Protein AF-E9BRZ3-F1 (afdb_monomer)

Secondary structure (DSSP, 8-state):
-----------------PPPS-------STT----SSTT----SHHHHHHHHHHHHHHHHHHHHHHHHHHHHHHHHH-S---SSHHHHHHHHHHHHHHH-HHHHHT-EESSSSTTT-EEHHHHS-THHHHHHHHHHHHHHHTT----HHHHHHHHHHHHHHHHHHHHHHHHHH-

Mean predicted aligned error: 12.88 Å

InterPro domains:
  IPR003674 Oligosaccharyl transferase, STT3 subunit [PTHR13872] (49-173)
  IPR048307 Oligosaccharyl transferase STT3, N-terminal domain [PF02516] (71-167)

pLDDT: mean 81.95, std 20.78, range [29.59, 96.81]

Sequence (174 aa):
MGKKGNLLGDSGSAATASPPANMILLPKTPIDTKDFIGIFSFPFWPVRFVVTVVALFVVGASCFQAFTVRMTSVQIYGYLIHEFDPWFNYRAAEYMSTHGWSAFFSWFDYMSWYPLGRPVGSTTYPGLQLTAVAIHRALAAAGMPMSLNNVCVLMPAWFGAIATATLAFCTYEA

Foldseek 3Di:
DDDDDDDDDDDDDDDDDDDDPDPPDDPPDPPPQDDPPNPDRDGCVVVVVVVVVVLVVVLVVVLVVLLVVLCVCCVVPNLDDDDDPCVVVLVLLVCCLVVHDVCSLQDWACPPDPPPTHRRNVVDDCVLSVVLSVVQVVCVVVVNHDDSSSSSSSVSSVVSSVVSVVVSVVVVVD

Nearest PDB structures (foldseek):
  8b6l-assembly1_I  TM=9.539E-01  e=2.099E-06  Homo sapiens
  6s7t-assembly1_A  TM=9.250E-01  e=1.471E-05  Homo sapiens
  8agc-assembly1_A  TM=8.913E-01  e=1.324E-05  Saccharomyces cerevisiae
  8agb-assembly1_A  TM=8.763E-01  e=1.550E-05  Saccharomyces cerevisiae
  8age-assembly1_A  TM=9.298E-01  e=3.239E-05  Saccharomyces cerevisiae

Radius of gyration: 34.24 Å; Cα contacts (8 Å, |Δi|>4): 111; chains: 1; bounding box: 55×53×110 Å

Solvent-accessible surface area (backbone atoms only — not comparable to full-atom values): 10875 Å² total; per-residue (Å²): 134,85,86,90,80,90,79,86,87,86,89,83,90,83,79,91,79,76,81,78,88,85,74,86,74,76,80,91,58,101,73,80,85,76,65,98,57,92,81,65,96,65,79,60,61,66,58,53,51,52,51,50,54,51,50,51,50,53,52,52,52,49,26,51,47,44,27,51,67,57,40,49,61,42,74,75,74,37,90,61,87,68,74,75,72,54,53,58,53,50,53,52,24,50,50,28,65,74,66,31,68,76,48,38,56,71,30,66,38,70,86,45,60,78,94,78,32,42,60,46,29,83,73,50,83,59,65,66,34,54,51,47,42,51,50,43,53,49,34,41,74,72,73,53,75,66,59,66,66,54,49,62,57,45,45,64,25,56,54,41,21,50,49,50,51,52,50,54,54,53,62,70,76,104

Organism: Leishmania donovani (NCBI:txid5661)

Structure (mmCIF, N/CA/C/O backbone):
data_AF-E9BRZ3-F1
#
_entry.id   AF-E9BRZ3-F1
#
loop_
_atom_site.group_PDB
_atom_site.id
_atom_site.type_symbol
_atom_site.label_atom_id
_atom_site.label_alt_id
_atom_site.label_comp_id
_atom_site.label_asym_id
_atom_site.label_entity_id
_atom_site.label_seq_id
_atom_site.pdbx_PDB_ins_code
_atom_site.Cartn_x
_atom_site.Cartn_y
_atom_site.Cartn_z
_atom_site.occupancy
_atom_site.B_iso_or_equiv
_atom_site.auth_seq_id
_atom_site.auth_comp_id
_atom_site.auth_asym_id
_atom_site.auth_atom_id
_atom_site.pdbx_PDB_model_num
ATOM 1 N N . MET A 1 1 ? 30.207 -40.233 90.280 1.00 41.09 1 MET A N 1
ATOM 2 C CA . MET A 1 1 ? 30.742 -39.020 90.941 1.00 41.09 1 MET A CA 1
ATOM 3 C C . MET A 1 1 ? 29.937 -37.820 90.436 1.00 41.09 1 MET A C 1
ATOM 5 O O . MET A 1 1 ? 29.918 -37.650 89.230 1.00 41.09 1 MET A O 1
ATOM 9 N N . GLY A 1 2 ? 29.236 -37.085 91.324 1.00 40.38 2 GLY A N 1
ATOM 10 C CA . GLY A 1 2 ? 28.449 -35.843 91.068 1.00 40.38 2 GLY A CA 1
ATOM 11 C C . GLY A 1 2 ? 27.157 -36.040 90.251 1.00 40.38 2 GLY A C 1
ATOM 12 O O . GLY A 1 2 ? 27.242 -36.393 89.090 1.00 40.38 2 GLY A O 1
ATOM 13 N N . LYS A 1 3 ? 25.903 -35.972 90.732 1.00 35.94 3 LYS A N 1
ATOM 14 C CA . LYS A 1 3 ? 25.149 -35.066 91.634 1.00 35.94 3 LYS A CA 1
ATOM 15 C C . LYS A 1 3 ? 24.994 -33.605 91.143 1.00 35.94 3 LYS A C 1
ATOM 17 O O . LYS A 1 3 ? 25.859 -32.786 91.398 1.00 35.94 3 LYS A O 1
ATOM 22 N N . LYS A 1 4 ? 23.780 -33.346 90.619 1.00 36.75 4 LYS A N 1
ATOM 23 C CA . LYS A 1 4 ? 22.838 -32.220 90.859 1.00 36.75 4 LYS A CA 1
ATOM 24 C C . LYS A 1 4 ? 23.148 -30.789 90.375 1.00 36.75 4 LYS A C 1
ATOM 26 O O . LYS A 1 4 ? 24.100 -30.168 90.818 1.00 36.75 4 LYS A O 1
ATOM 31 N N . GLY A 1 5 ? 22.138 -30.229 89.694 1.00 37.28 5 GLY A N 1
ATOM 32 C CA . GLY A 1 5 ? 21.687 -28.828 89.779 1.00 37.28 5 GLY A CA 1
ATOM 33 C C . GLY A 1 5 ? 20.656 -28.526 88.672 1.00 37.28 5 GLY A C 1
ATOM 34 O O . GLY A 1 5 ? 21.060 -28.470 87.523 1.00 37.28 5 GLY A O 1
ATOM 35 N N . ASN A 1 6 ? 19.334 -28.649 88.899 1.00 34.66 6 ASN A N 1
ATOM 36 C CA . ASN A 1 6 ? 18.382 -27.605 89.368 1.00 34.66 6 ASN A CA 1
ATOM 37 C C . ASN A 1 6 ? 18.241 -26.418 88.378 1.00 34.66 6 ASN A C 1
ATOM 39 O O . ASN A 1 6 ? 19.267 -25.919 87.951 1.00 34.66 6 ASN A O 1
ATOM 43 N N . LEU A 1 7 ? 17.094 -25.828 87.999 1.00 38.06 7 LEU A N 1
ATOM 44 C CA . LEU A 1 7 ? 15.633 -25.901 88.247 1.00 38.06 7 LEU A CA 1
ATOM 45 C C . LEU A 1 7 ? 14.983 -25.123 87.069 1.00 38.06 7 LEU A C 1
ATOM 47 O O . LEU A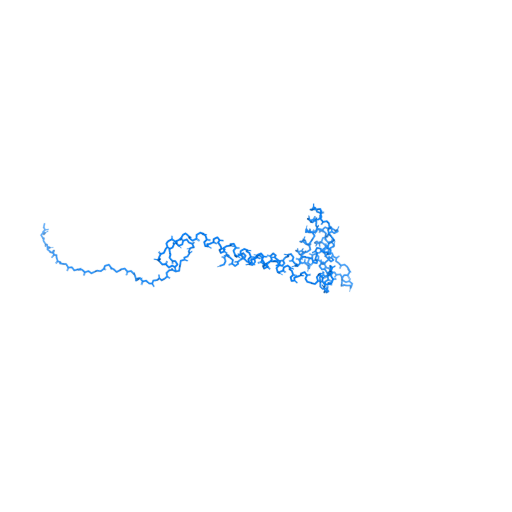 1 7 ? 15.562 -24.147 86.611 1.00 38.06 7 LEU A O 1
ATOM 51 N N . LEU A 1 8 ? 13.940 -25.632 86.408 1.00 37.44 8 LEU A N 1
ATOM 52 C CA . LEU A 1 8 ? 12.532 -25.196 86.522 1.00 37.44 8 LEU A CA 1
ATOM 53 C C . LEU A 1 8 ? 12.254 -23.674 86.522 1.00 37.44 8 LEU A C 1
ATOM 55 O O . LEU A 1 8 ? 12.521 -23.010 87.515 1.00 37.44 8 LEU A O 1
ATOM 59 N N . GLY A 1 9 ? 11.555 -23.234 85.461 1.00 33.12 9 GLY A N 1
ATOM 60 C CA . GLY A 1 9 ? 10.461 -22.245 85.479 1.00 33.12 9 GLY A CA 1
ATOM 61 C C . GLY A 1 9 ? 10.845 -20.762 85.428 1.00 33.12 9 GLY A C 1
ATOM 62 O O . GLY A 1 9 ? 11.462 -20.265 86.355 1.00 33.12 9 GLY A O 1
ATOM 63 N N . ASP A 1 10 ? 10.406 -20.021 84.404 1.00 29.59 10 ASP A N 1
ATOM 64 C CA . ASP A 1 10 ? 9.095 -19.362 84.471 1.00 29.59 10 ASP A CA 1
ATOM 65 C C . ASP A 1 10 ? 8.637 -18.767 83.120 1.00 29.59 10 ASP A C 1
ATOM 67 O O . ASP A 1 10 ? 9.403 -18.566 82.181 1.00 29.59 10 ASP A O 1
ATOM 71 N N . SER A 1 11 ? 7.330 -18.562 83.066 1.00 38.91 11 SER A N 1
ATOM 72 C CA . SER A 1 11 ? 6.443 -18.077 82.012 1.00 38.91 11 SER A CA 1
ATOM 73 C C . SER A 1 11 ? 6.718 -16.656 81.468 1.00 38.91 11 SER A C 1
ATOM 75 O O . SER A 1 11 ? 7.120 -15.755 82.197 1.00 38.91 11 SER A O 1
ATOM 77 N N . GLY A 1 12 ? 6.424 -16.426 80.175 1.00 30.95 12 GLY A N 1
ATOM 78 C CA . GLY A 1 12 ? 6.470 -15.090 79.558 1.00 30.95 12 GLY A CA 1
ATOM 79 C C . GLY A 1 12 ? 6.068 -15.053 78.076 1.00 30.95 12 GLY A C 1
ATOM 80 O O . GLY A 1 12 ? 6.848 -15.393 77.197 1.00 30.95 12 GLY A O 1
ATOM 81 N N . SER A 1 13 ? 4.830 -14.633 77.823 1.00 35.81 13 SER A N 1
ATOM 82 C CA . SER A 1 13 ? 4.212 -14.304 76.529 1.00 35.81 13 SER A CA 1
ATOM 83 C C . SER A 1 13 ? 4.967 -13.220 75.736 1.00 35.81 13 SER A C 1
ATOM 85 O O . SER A 1 13 ? 5.367 -12.236 76.350 1.00 35.81 13 SER A O 1
ATOM 87 N N . ALA A 1 14 ? 5.073 -13.341 74.399 1.00 31.77 14 ALA A N 1
ATOM 88 C CA . ALA A 1 14 ? 4.798 -12.240 73.450 1.00 31.77 14 ALA A CA 1
ATOM 89 C C . ALA A 1 14 ? 5.014 -12.619 71.962 1.00 31.77 14 ALA A C 1
ATOM 91 O O . ALA A 1 14 ? 6.128 -12.861 71.512 1.00 31.77 14 ALA A O 1
ATOM 92 N N . ALA A 1 15 ? 3.915 -12.527 71.208 1.00 38.34 15 ALA A N 1
ATOM 93 C CA . ALA A 1 15 ? 3.812 -12.005 69.841 1.00 38.34 15 ALA A CA 1
ATOM 94 C C . ALA A 1 15 ? 4.489 -12.742 68.662 1.00 38.34 15 ALA A C 1
ATOM 96 O O . ALA A 1 15 ? 5.615 -12.474 68.252 1.00 38.34 15 ALA A O 1
ATOM 97 N N . THR A 1 16 ? 3.657 -13.520 67.968 1.00 46.22 16 THR A N 1
ATOM 98 C CA . THR A 1 16 ? 3.626 -13.595 66.501 1.00 46.22 16 THR A CA 1
ATOM 99 C C . THR A 1 16 ? 3.500 -12.189 65.897 1.00 46.22 16 THR A C 1
ATOM 101 O O . THR A 1 16 ? 2.448 -11.563 66.026 1.00 46.22 16 THR A O 1
ATOM 104 N N . ALA A 1 17 ? 4.538 -11.690 65.224 1.00 38.22 17 ALA A N 1
ATOM 105 C CA . ALA A 1 17 ? 4.452 -10.469 64.424 1.00 38.22 17 ALA A CA 1
ATOM 106 C C . ALA A 1 17 ? 4.273 -10.831 62.942 1.00 38.22 17 ALA A C 1
ATOM 108 O O . ALA A 1 17 ? 5.217 -11.184 62.239 1.00 38.22 17 ALA A O 1
ATOM 109 N N . SER A 1 18 ? 3.024 -10.758 62.486 1.00 44.88 18 SER A N 1
ATOM 110 C CA . SER A 1 18 ? 2.649 -10.660 61.076 1.00 44.88 18 SER A CA 1
ATOM 111 C C . SER A 1 18 ? 3.278 -9.413 60.434 1.00 44.88 18 SER A C 1
ATOM 113 O O . SER A 1 18 ? 3.222 -8.346 61.053 1.00 44.88 18 SER A O 1
ATOM 115 N N . PRO A 1 19 ? 3.807 -9.476 59.199 1.00 54.16 19 PRO A N 1
ATOM 116 C CA . PRO A 1 19 ? 4.142 -8.265 58.459 1.00 54.16 19 PRO A CA 1
ATOM 117 C C . PRO A 1 19 ? 2.860 -7.487 58.082 1.00 54.16 19 PRO A C 1
ATOM 119 O O . PRO A 1 19 ? 1.793 -8.090 57.936 1.00 54.16 19 PRO A O 1
ATOM 122 N N . PRO A 1 20 ? 2.941 -6.149 57.982 1.00 42.47 20 PRO A N 1
ATOM 123 C CA . PRO A 1 20 ? 1.787 -5.252 57.986 1.00 42.47 20 PRO A CA 1
ATOM 124 C C . PRO A 1 20 ? 0.864 -5.432 56.776 1.00 42.47 20 PRO A C 1
ATOM 126 O O . PRO A 1 20 ? 1.304 -5.488 55.627 1.00 42.47 20 PRO A O 1
ATOM 129 N N . ALA A 1 21 ? -0.440 -5.448 57.059 1.00 54.34 21 ALA A N 1
ATOM 130 C CA . ALA A 1 21 ? -1.487 -5.227 56.075 1.00 54.34 21 ALA A CA 1
ATOM 131 C C . ALA A 1 21 ? -1.314 -3.838 55.437 1.00 54.34 21 ALA A C 1
ATOM 133 O O . ALA A 1 21 ? -0.932 -2.890 56.123 1.00 54.34 21 ALA A O 1
ATOM 134 N N . ASN A 1 22 ? -1.648 -3.738 54.147 1.00 55.72 22 ASN A N 1
ATOM 135 C CA . ASN A 1 22 ? -1.637 -2.542 53.285 1.00 55.72 22 ASN A CA 1
ATOM 136 C C . ASN A 1 22 ? -0.435 -2.397 52.336 1.00 55.72 22 ASN A C 1
ATOM 138 O O . ASN A 1 22 ? -0.028 -1.282 52.019 1.00 55.72 22 ASN A O 1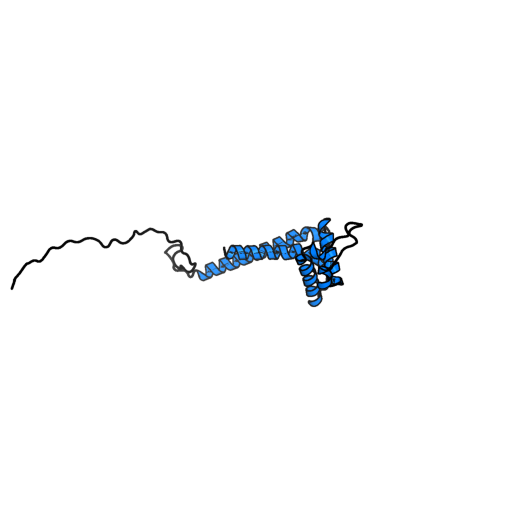
ATOM 142 N N . MET A 1 23 ? 0.075 -3.499 51.780 1.00 40.31 23 MET A N 1
ATOM 143 C CA . MET A 1 23 ? 0.667 -3.428 50.442 1.00 40.31 23 MET A CA 1
ATOM 144 C C . MET A 1 23 ? -0.442 -3.727 49.436 1.00 40.31 23 MET A C 1
ATOM 146 O O . MET A 1 23 ? -0.875 -4.870 49.306 1.00 40.31 23 MET A O 1
ATOM 150 N N . ILE A 1 24 ? -0.941 -2.687 48.763 1.00 58.28 24 ILE A N 1
ATOM 151 C CA . ILE A 1 24 ? -1.807 -2.842 47.592 1.00 58.28 24 ILE A CA 1
ATOM 152 C C . ILE A 1 24 ? -0.957 -3.538 46.528 1.00 58.28 24 ILE A C 1
ATOM 154 O O . ILE A 1 24 ? -0.159 -2.916 45.827 1.00 58.28 24 ILE A O 1
ATOM 158 N N . LEU A 1 25 ? -1.071 -4.861 46.471 1.00 56.66 25 LEU A N 1
ATOM 159 C CA . LEU A 1 25 ? -0.539 -5.659 45.384 1.00 56.66 25 LEU A CA 1
ATOM 160 C C . LEU A 1 25 ? -1.409 -5.360 44.164 1.00 56.66 25 LEU A C 1
ATOM 162 O O . LEU A 1 25 ? -2.574 -5.745 44.120 1.00 56.66 25 LEU A O 1
ATOM 166 N N . LEU A 1 26 ? -0.851 -4.641 43.190 1.00 53.50 26 LEU A N 1
ATOM 167 C CA . LEU A 1 26 ? -1.474 -4.487 41.878 1.00 53.50 26 LEU A CA 1
ATOM 168 C C . LEU A 1 26 ? -1.766 -5.888 41.308 1.00 53.50 26 LEU A C 1
ATOM 170 O O . LEU A 1 26 ? -0.832 -6.694 41.211 1.00 53.50 26 LEU A O 1
ATOM 174 N N . PRO A 1 27 ? -3.023 -6.212 40.947 1.00 52.25 27 PRO A N 1
ATOM 175 C CA . PRO A 1 27 ? -3.350 -7.521 40.403 1.00 52.25 27 PRO A CA 1
ATOM 176 C C . PRO A 1 27 ? -2.624 -7.704 39.068 1.00 52.25 27 PRO A C 1
ATOM 178 O O . PRO A 1 27 ? -2.879 -7.003 38.093 1.00 52.25 27 PRO A O 1
ATOM 181 N N . LYS A 1 28 ? -1.688 -8.656 39.031 1.00 52.34 28 LYS A N 1
ATOM 182 C CA . LYS A 1 28 ? -0.814 -8.927 37.878 1.00 52.34 28 LYS A CA 1
ATOM 183 C C . LYS A 1 28 ? -1.446 -9.873 36.842 1.00 52.34 28 LYS A C 1
ATOM 185 O O . LYS A 1 28 ? -0.756 -10.322 35.933 1.00 52.34 28 LYS A O 1
ATOM 190 N N . THR A 1 29 ? -2.736 -10.203 36.979 1.00 52.28 29 THR A N 1
ATOM 191 C CA . THR A 1 29 ? -3.458 -11.147 36.104 1.00 52.28 29 THR A CA 1
ATOM 192 C C . THR A 1 29 ? -4.963 -10.828 36.014 1.00 52.28 29 THR A C 1
ATOM 194 O O . THR A 1 29 ? -5.608 -10.717 37.058 1.00 52.28 29 THR A O 1
ATOM 197 N N . PRO A 1 30 ? -5.576 -10.773 34.813 1.00 51.53 30 PRO A N 1
ATOM 198 C CA . PRO A 1 30 ? -6.986 -10.409 34.610 1.00 51.53 30 PRO A CA 1
ATOM 199 C C . PRO A 1 30 ? -7.967 -11.587 34.812 1.00 51.53 30 PRO A C 1
ATOM 201 O O . PRO A 1 30 ? -8.868 -11.816 33.998 1.00 51.53 30 PRO A O 1
ATOM 204 N N . ILE A 1 31 ? -7.780 -12.355 35.889 1.00 51.62 31 ILE A N 1
ATOM 205 C CA . ILE A 1 31 ? -8.691 -13.433 36.325 1.00 51.62 31 ILE A CA 1
ATOM 206 C C . ILE A 1 31 ? -9.431 -13.106 37.627 1.00 51.62 31 ILE A C 1
ATOM 208 O O . ILE A 1 31 ? -10.266 -13.903 38.057 1.00 51.62 31 ILE A O 1
ATOM 212 N N . ASP A 1 32 ? -9.152 -11.966 38.263 1.00 50.47 32 ASP A N 1
ATOM 213 C CA . ASP A 1 32 ? -9.739 -11.690 39.570 1.00 50.47 32 ASP A CA 1
ATOM 214 C C . ASP A 1 32 ? -11.233 -11.371 39.442 1.00 50.47 32 ASP A C 1
ATOM 216 O O . ASP A 1 32 ? -11.655 -10.411 38.799 1.00 50.47 32 ASP A O 1
ATOM 220 N N . THR A 1 33 ? -12.040 -12.286 39.967 1.00 59.97 33 THR A N 1
ATOM 221 C CA . THR A 1 33 ? -13.468 -12.427 39.674 1.00 59.97 33 THR A CA 1
ATOM 222 C C . THR A 1 33 ? -14.347 -11.737 40.712 1.00 59.97 33 THR A C 1
ATOM 224 O O . THR A 1 33 ? -15.511 -12.111 40.848 1.00 59.97 33 THR A O 1
ATOM 227 N N . LYS A 1 34 ? -13.830 -10.796 41.509 1.00 51.28 34 LYS A N 1
ATOM 228 C CA . LYS A 1 34 ? -14.574 -10.303 42.674 1.00 51.28 34 LYS A CA 1
ATOM 229 C C . LYS A 1 34 ? -14.547 -8.779 42.785 1.00 51.28 34 LYS A C 1
ATOM 231 O O . LYS A 1 34 ? -13.524 -8.169 43.058 1.00 51.28 34 LYS A O 1
ATOM 236 N N . ASP A 1 35 ? -15.752 -8.239 42.589 1.00 54.31 35 ASP A N 1
ATOM 237 C CA . ASP A 1 35 ? -16.283 -6.994 43.146 1.00 54.31 35 ASP A CA 1
ATOM 238 C C . ASP A 1 35 ? -15.989 -5.688 42.388 1.00 54.31 35 ASP A C 1
ATOM 240 O O . ASP A 1 35 ? -15.071 -4.940 42.702 1.00 54.31 35 ASP A O 1
ATOM 244 N N . PHE A 1 36 ? -16.875 -5.338 41.440 1.00 54.56 36 PHE A N 1
ATOM 245 C CA . PHE A 1 36 ? -16.987 -3.952 40.948 1.00 54.56 36 PHE A CA 1
ATOM 246 C C . PHE A 1 36 ? -17.784 -3.062 41.927 1.00 54.56 36 PHE A C 1
ATOM 248 O O . PHE A 1 36 ? -17.538 -1.868 42.011 1.00 54.56 36 PHE A O 1
ATOM 255 N N . ILE A 1 37 ? -18.697 -3.660 42.702 1.00 53.00 37 ILE A N 1
ATOM 256 C CA . ILE A 1 37 ? -19.390 -3.154 43.901 1.00 53.00 37 ILE A CA 1
ATOM 257 C C . ILE A 1 37 ? -19.863 -4.439 44.598 1.00 53.00 37 ILE A C 1
ATOM 259 O O . ILE A 1 37 ? -20.587 -5.209 43.969 1.00 53.00 37 ILE A O 1
ATOM 263 N N . GLY A 1 38 ? -19.429 -4.721 45.831 1.00 54.53 38 GLY A N 1
ATOM 264 C CA . GLY A 1 38 ? -19.616 -5.998 46.555 1.00 54.53 38 GLY A CA 1
ATOM 265 C C . GLY A 1 38 ? -21.060 -6.377 46.934 1.00 54.53 38 GLY A C 1
ATOM 266 O O . GLY A 1 38 ? -21.316 -6.797 48.056 1.00 54.53 38 GLY A O 1
ATOM 267 N N . ILE A 1 39 ? -22.017 -6.190 46.024 1.00 61.66 39 ILE A N 1
ATOM 268 C CA . ILE A 1 39 ? -23.457 -6.392 46.223 1.00 61.66 39 ILE A CA 1
ATOM 269 C C . ILE A 1 39 ? -24.012 -7.490 45.297 1.00 61.66 39 ILE A C 1
ATOM 271 O O . ILE A 1 39 ? -24.968 -8.158 45.678 1.00 61.66 39 ILE A O 1
ATOM 275 N N . PHE A 1 40 ? -23.406 -7.760 44.133 1.00 55.84 40 PHE A N 1
ATOM 276 C CA . PHE A 1 40 ? -23.845 -8.851 43.251 1.00 55.84 40 PHE A CA 1
ATOM 277 C C . PHE A 1 40 ? -22.670 -9.559 42.565 1.00 55.84 40 PHE A C 1
ATOM 279 O O . PHE A 1 40 ? -21.852 -8.929 41.896 1.00 55.84 40 PHE A O 1
ATOM 286 N N . SER A 1 41 ? -22.622 -10.891 42.674 1.00 57.78 41 SER A N 1
ATOM 287 C CA . SER A 1 41 ? -21.680 -11.737 41.933 1.00 57.78 41 SER A CA 1
ATOM 288 C C . SER A 1 41 ? -22.203 -11.950 40.508 1.00 57.78 41 SER A C 1
ATOM 290 O O . SER A 1 41 ? -22.894 -12.926 40.220 1.00 57.78 41 SER A O 1
ATOM 292 N N . PHE A 1 42 ? -21.942 -10.990 39.620 1.00 61.09 42 PHE A N 1
ATOM 293 C CA . PHE A 1 42 ? -22.255 -11.134 38.197 1.00 61.09 42 PHE A CA 1
ATOM 294 C C . PHE A 1 42 ? -21.095 -11.813 37.454 1.00 61.09 42 PHE A C 1
ATOM 296 O O . PHE A 1 42 ? -19.935 -11.463 37.686 1.00 61.09 42 PHE A O 1
ATOM 303 N N . PRO A 1 43 ? -21.365 -12.746 36.518 1.00 72.31 43 PRO A N 1
ATOM 304 C CA . PRO A 1 43 ? -20.325 -13.225 35.621 1.00 72.31 43 PRO A CA 1
ATOM 305 C C . PRO A 1 43 ? -19.839 -12.046 34.766 1.00 72.31 43 PRO A C 1
ATOM 307 O O . PRO A 1 43 ? -20.624 -11.408 34.072 1.00 72.31 43 PRO A O 1
ATOM 310 N N . PHE A 1 44 ? -18.537 -11.759 34.790 1.00 71.88 44 PHE A N 1
ATOM 311 C CA . PHE A 1 44 ? -17.939 -10.673 33.998 1.00 71.88 44 PHE A CA 1
ATOM 312 C C . PHE A 1 44 ? -17.716 -11.040 32.518 1.00 71.88 44 PHE A C 1
ATOM 314 O O . PHE A 1 44 ? -17.353 -10.183 31.713 1.00 71.88 44 PHE A O 1
ATOM 321 N N . TRP A 1 45 ? -17.949 -12.299 32.132 1.00 77.31 45 TRP A N 1
ATOM 322 C CA . TRP A 1 45 ? -17.851 -12.770 30.745 1.00 77.31 45 TRP A CA 1
ATOM 323 C C . TRP A 1 45 ? -18.713 -11.972 29.741 1.00 77.31 45 TRP A C 1
ATOM 325 O O . TRP A 1 45 ? -18.144 -11.516 28.748 1.00 77.31 45 TRP A O 1
ATOM 335 N N . PRO A 1 46 ? -20.018 -11.704 29.977 1.00 85.12 46 PRO A N 1
ATOM 336 C CA . PRO A 1 46 ? -20.819 -10.857 29.088 1.00 85.12 46 PRO A CA 1
ATOM 337 C C . PRO A 1 46 ? -20.283 -9.426 28.974 1.00 85.12 46 PRO A C 1
ATOM 339 O O . PRO A 1 46 ? -20.297 -8.859 27.888 1.00 85.12 46 PRO A O 1
ATOM 342 N N . VAL A 1 47 ? -19.760 -8.847 30.059 1.00 85.12 47 VAL A N 1
ATOM 343 C CA . VAL A 1 47 ? -19.191 -7.489 30.034 1.00 85.12 47 VAL A CA 1
ATOM 344 C C . VAL A 1 47 ? -17.932 -7.453 29.169 1.00 85.12 47 VAL A C 1
ATOM 346 O O . VAL A 1 47 ? -17.808 -6.592 28.302 1.00 85.12 47 VAL A O 1
ATOM 349 N N . ARG A 1 48 ? -17.026 -8.426 29.339 1.00 82.38 48 ARG A N 1
ATOM 350 C CA . ARG A 1 48 ? -15.829 -8.556 28.494 1.00 82.38 48 ARG 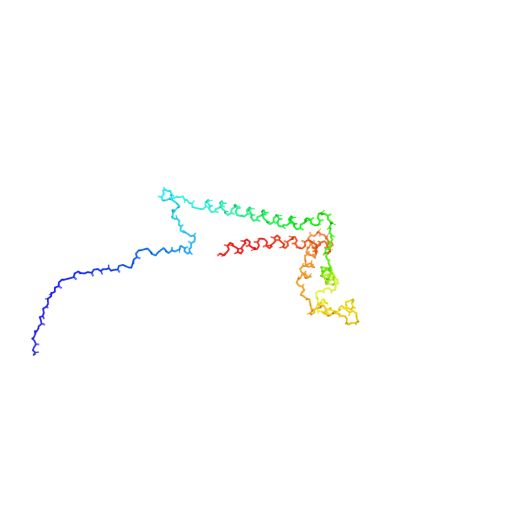A CA 1
ATOM 351 C C . ARG A 1 48 ? -16.204 -8.762 27.030 1.00 82.38 48 ARG A C 1
ATOM 353 O O . ARG A 1 48 ? -15.634 -8.097 26.177 1.00 82.38 48 ARG A O 1
ATOM 360 N N . PHE A 1 49 ? -17.194 -9.608 26.747 1.00 87.94 49 PHE A N 1
ATOM 361 C CA . PHE A 1 49 ? -17.688 -9.821 25.388 1.00 87.94 49 PHE A CA 1
ATOM 362 C C . PHE A 1 49 ? -18.189 -8.519 24.750 1.00 87.94 49 PHE A C 1
ATOM 364 O O . PHE A 1 49 ? -17.769 -8.180 23.646 1.00 87.94 49 PHE A O 1
ATOM 371 N N . VAL A 1 50 ? -19.018 -7.749 25.463 1.00 90.31 50 VAL A N 1
ATOM 372 C CA . VAL A 1 50 ? -19.529 -6.459 24.972 1.00 90.31 50 VAL A CA 1
ATOM 373 C C . VAL A 1 50 ? -18.385 -5.477 24.709 1.00 90.31 50 VAL A C 1
ATOM 375 O O . VAL A 1 50 ? -18.340 -4.877 23.638 1.00 90.31 50 VAL A O 1
ATOM 378 N N . VAL A 1 51 ? -17.426 -5.348 25.631 1.00 88.69 51 VAL A N 1
ATOM 379 C CA . VAL A 1 51 ? -16.265 -4.458 25.456 1.00 88.69 51 VAL A CA 1
ATOM 380 C C . VAL A 1 51 ? -15.420 -4.873 24.250 1.00 88.69 51 VAL A C 1
ATOM 382 O O . VAL A 1 51 ? -15.048 -4.019 23.449 1.00 88.69 51 VAL A O 1
ATOM 385 N N . THR A 1 52 ? -15.155 -6.169 24.067 1.00 87.38 52 THR A N 1
ATOM 386 C CA . THR A 1 52 ? -14.391 -6.667 22.915 1.00 87.38 52 THR A CA 1
ATOM 387 C C . THR A 1 52 ? -15.120 -6.406 21.597 1.00 87.38 52 THR A C 1
ATOM 389 O O . THR A 1 52 ? -14.494 -5.958 20.640 1.00 87.38 52 THR A O 1
ATOM 392 N N . VAL A 1 53 ? -16.438 -6.617 21.535 1.00 93.06 53 VAL A N 1
ATOM 393 C CA . VAL A 1 53 ? -17.236 -6.329 20.329 1.00 93.06 53 VAL A CA 1
ATOM 394 C C . VAL A 1 53 ? -17.202 -4.839 19.987 1.00 93.06 53 VAL A C 1
ATOM 396 O O . VAL A 1 53 ? -16.978 -4.479 18.830 1.00 93.06 53 VAL A O 1
ATOM 399 N N . VAL A 1 54 ? -17.364 -3.964 20.983 1.00 94.06 54 VAL A N 1
ATOM 400 C CA . VAL A 1 54 ? -17.286 -2.509 20.787 1.00 94.06 54 VAL A CA 1
ATOM 401 C C . VAL A 1 54 ? -15.887 -2.093 20.325 1.00 94.06 54 VAL A C 1
ATOM 403 O O . VAL A 1 54 ? -15.765 -1.312 19.383 1.00 94.06 54 VAL A O 1
ATOM 406 N N . ALA A 1 55 ? -14.829 -2.643 20.925 1.00 90.38 55 ALA A N 1
ATOM 407 C CA . ALA A 1 55 ? -13.453 -2.351 20.530 1.00 90.38 55 ALA A CA 1
ATOM 4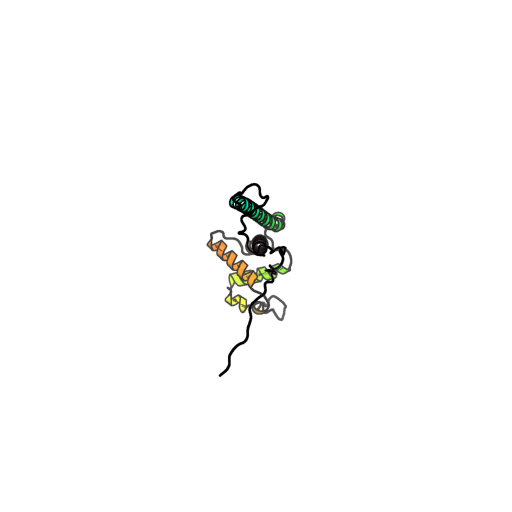08 C C . ALA A 1 55 ? -13.172 -2.762 19.075 1.00 90.38 55 ALA A C 1
ATOM 410 O O . ALA A 1 55 ? -12.636 -1.967 18.304 1.00 90.38 55 ALA A O 1
ATOM 411 N N . LEU A 1 56 ? -13.596 -3.963 18.666 1.00 92.44 56 LEU A N 1
ATOM 412 C CA . LEU A 1 56 ? -13.455 -4.427 17.282 1.00 92.44 56 LEU A CA 1
ATOM 413 C C . LEU A 1 56 ? -14.229 -3.544 16.298 1.00 92.44 56 LEU A C 1
ATOM 415 O O . LEU A 1 56 ? -13.721 -3.250 15.217 1.00 92.44 56 LEU A O 1
ATOM 419 N N . PHE A 1 57 ? -15.423 -3.077 16.673 1.00 95.44 57 PHE A N 1
ATOM 420 C CA . PHE A 1 57 ? -16.192 -2.146 15.851 1.00 95.44 57 PHE A CA 1
ATOM 421 C C . PHE A 1 57 ? -15.455 -0.814 15.653 1.00 95.44 57 PHE A C 1
ATOM 423 O O . PHE A 1 57 ? -15.344 -0.333 14.526 1.00 95.44 57 PHE A O 1
ATOM 430 N N . VAL A 1 58 ? -14.893 -0.245 16.725 1.00 94.88 58 VAL A N 1
ATOM 431 C CA . VAL A 1 58 ? -14.117 1.003 16.657 1.00 94.88 58 VAL A CA 1
ATOM 432 C C . VAL A 1 58 ? -12.859 0.833 15.802 1.00 94.88 58 VAL A C 1
ATOM 434 O O . VAL A 1 58 ? -12.559 1.706 14.989 1.00 94.88 58 VAL A O 1
ATOM 437 N N . VAL A 1 59 ? -12.151 -0.294 15.924 1.00 94.81 59 VAL A N 1
ATOM 438 C CA . VAL A 1 59 ? -10.979 -0.600 15.084 1.00 94.81 59 VAL A CA 1
ATOM 439 C C . VAL A 1 59 ? -11.379 -0.785 13.617 1.00 94.81 59 VAL A C 1
ATOM 441 O O . VAL A 1 59 ? -10.715 -0.272 12.721 1.00 94.81 59 VAL A O 1
ATOM 444 N N . GLY A 1 60 ? -12.497 -1.458 13.341 1.00 95.19 60 GLY A N 1
ATOM 445 C CA . GLY A 1 60 ? -13.024 -1.580 11.980 1.00 95.19 60 GLY A CA 1
ATOM 446 C C . GLY A 1 60 ? -13.356 -0.217 11.364 1.00 95.19 60 GLY A C 1
ATOM 447 O O . GLY A 1 60 ? -12.954 0.075 10.235 1.00 95.19 60 GLY A O 1
ATOM 448 N N . ALA A 1 61 ? -14.025 0.650 12.127 1.00 96.38 61 ALA A N 1
ATOM 449 C CA . ALA A 1 61 ? -14.356 2.006 11.702 1.00 96.38 61 ALA A CA 1
ATOM 450 C C . ALA A 1 61 ? -13.103 2.871 11.476 1.00 96.38 61 ALA A C 1
ATOM 452 O O . ALA A 1 61 ? -13.040 3.616 10.495 1.00 96.38 61 ALA A O 1
ATOM 453 N N . SER A 1 62 ? -12.085 2.751 12.336 1.00 96.12 62 SER A N 1
ATOM 454 C CA . SER A 1 62 ? -10.835 3.503 12.195 1.00 96.12 62 SER A CA 1
ATOM 455 C C . SER A 1 62 ? -10.026 3.052 10.976 1.00 96.12 62 SER A C 1
ATOM 457 O O . SER A 1 62 ? -9.542 3.904 10.232 1.00 96.12 62 SER A O 1
ATOM 459 N N . CYS A 1 63 ? -9.959 1.748 10.690 1.00 96.38 63 CYS A N 1
ATOM 460 C CA . CYS A 1 63 ? -9.352 1.218 9.466 1.00 96.38 63 CYS A CA 1
ATOM 461 C C . CYS A 1 63 ? -10.072 1.723 8.204 1.00 96.38 63 CYS A C 1
ATOM 463 O O . CYS A 1 63 ? -9.422 2.139 7.242 1.00 96.38 63 CYS A O 1
ATOM 465 N N . PHE A 1 64 ? -11.410 1.744 8.213 1.00 96.69 64 PHE A N 1
ATOM 466 C CA . PHE A 1 64 ? -12.198 2.261 7.092 1.00 96.69 64 PHE A CA 1
ATOM 467 C C . PHE A 1 64 ? -11.972 3.764 6.866 1.00 96.69 64 PHE A C 1
ATOM 469 O O . PHE A 1 64 ? -11.782 4.206 5.729 1.00 96.69 64 PHE A O 1
ATOM 476 N N . GLN A 1 65 ? -11.923 4.556 7.940 1.00 96.25 65 GLN A N 1
ATOM 477 C CA . GLN A 1 65 ? -11.583 5.978 7.862 1.00 96.25 65 GLN A CA 1
ATOM 478 C C . GLN A 1 65 ? -10.149 6.197 7.361 1.00 96.25 65 GLN A C 1
ATOM 480 O O . GLN A 1 65 ? -9.931 7.020 6.472 1.00 96.25 65 GLN A O 1
ATOM 485 N N . ALA A 1 66 ? -9.178 5.422 7.852 1.00 96.31 66 ALA A N 1
ATOM 486 C CA . ALA A 1 66 ? -7.782 5.500 7.423 1.00 96.31 66 ALA A CA 1
ATOM 487 C C . ALA A 1 66 ? -7.611 5.224 5.919 1.00 96.31 66 ALA A C 1
ATOM 489 O O . ALA A 1 66 ? -6.804 5.893 5.264 1.00 96.31 66 ALA A O 1
ATOM 490 N N . PHE A 1 67 ? -8.372 4.272 5.375 1.00 96.69 67 PHE A N 1
ATOM 491 C CA . PHE A 1 67 ? -8.426 4.005 3.939 1.00 96.69 67 PHE A CA 1
ATOM 492 C C . PHE A 1 67 ? -9.083 5.163 3.175 1.00 96.69 67 PHE A C 1
ATOM 494 O O . PHE A 1 67 ? -8.506 5.681 2.220 1.00 96.69 67 PHE A O 1
ATOM 501 N N . THR A 1 68 ? -10.252 5.620 3.631 1.00 96.31 68 THR A N 1
ATOM 502 C CA . THR A 1 68 ? -11.046 6.661 2.956 1.00 96.31 68 THR A CA 1
ATOM 503 C C . THR A 1 68 ? -10.283 7.979 2.829 1.00 96.31 68 THR A C 1
ATOM 505 O O . THR A 1 68 ? -10.211 8.540 1.740 1.00 96.31 68 THR A O 1
ATOM 508 N N . VAL A 1 69 ? -9.629 8.439 3.903 1.00 96.00 69 VAL A N 1
ATOM 509 C CA . VAL A 1 69 ? -8.840 9.685 3.884 1.00 96.00 69 VAL A CA 1
ATOM 510 C C . VAL A 1 69 ? -7.739 9.630 2.820 1.00 96.00 69 VAL A C 1
ATOM 512 O O . VAL A 1 69 ? -7.533 10.606 2.099 1.00 96.00 69 VAL A O 1
ATOM 515 N N . ARG A 1 70 ? -7.071 8.480 2.666 1.00 94.94 70 ARG A N 1
ATOM 516 C CA . ARG A 1 70 ? -5.992 8.288 1.681 1.00 94.94 70 ARG A CA 1
ATOM 517 C C . ARG A 1 70 ? -6.497 8.137 0.245 1.00 94.94 70 ARG A C 1
ATOM 519 O O . ARG A 1 70 ? -5.747 8.414 -0.681 1.00 94.94 70 ARG A O 1
ATOM 526 N N . MET A 1 71 ? -7.755 7.746 0.054 1.00 95.19 71 MET A N 1
ATOM 527 C CA . MET A 1 71 ? -8.384 7.656 -1.269 1.00 95.19 71 MET A CA 1
ATOM 528 C C . MET A 1 71 ? -8.833 9.013 -1.825 1.00 95.19 71 MET A C 1
ATOM 530 O O . MET A 1 71 ? -9.097 9.109 -3.021 1.00 95.19 71 MET A O 1
ATOM 534 N N . THR A 1 72 ? -8.881 10.064 -0.999 1.00 93.94 72 THR A N 1
ATOM 535 C CA . THR A 1 72 ? -9.375 11.393 -1.397 1.00 93.94 72 THR A CA 1
ATOM 536 C C . THR A 1 72 ? -8.664 11.945 -2.638 1.00 93.94 72 THR A C 1
ATOM 538 O O . THR A 1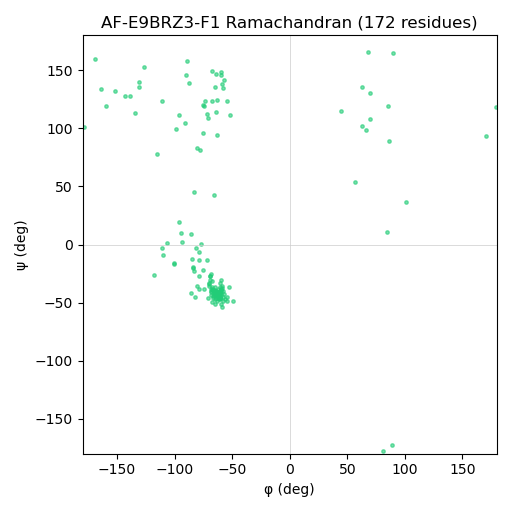 72 ? -9.322 12.417 -3.562 1.00 93.94 72 THR A O 1
ATOM 541 N N . SER A 1 73 ? -7.330 11.853 -2.716 1.00 90.75 73 SER A N 1
ATOM 542 C CA . SER A 1 73 ? -6.578 12.343 -3.883 1.00 90.75 73 SER A CA 1
ATOM 543 C C . SER A 1 73 ? -6.897 11.552 -5.151 1.00 90.75 73 SER A C 1
ATOM 545 O O . SER A 1 73 ? -7.074 12.141 -6.214 1.00 90.75 73 SER A O 1
ATOM 547 N N . VAL A 1 74 ? -7.048 10.233 -5.029 1.00 94.38 74 VAL A N 1
ATOM 548 C CA . VAL A 1 74 ? -7.382 9.342 -6.147 1.00 94.38 74 VAL A CA 1
ATOM 549 C C . VAL A 1 74 ? -8.799 9.607 -6.657 1.00 94.38 74 VAL A C 1
ATOM 551 O O . VAL A 1 74 ? -9.042 9.566 -7.857 1.00 94.38 74 VAL A O 1
ATOM 554 N N . GLN A 1 75 ? -9.742 9.918 -5.767 1.00 93.94 75 GLN A N 1
ATOM 555 C CA . GLN A 1 75 ? -11.118 10.245 -6.149 1.00 93.94 75 GLN A CA 1
ATOM 556 C C . GLN A 1 75 ? -11.230 11.596 -6.866 1.00 93.94 75 GLN A C 1
ATOM 558 O O . GLN A 1 75 ? -12.062 11.735 -7.758 1.00 93.94 75 GLN A O 1
ATOM 563 N N . ILE A 1 76 ? -10.404 12.578 -6.492 1.00 94.94 76 ILE A N 1
ATOM 564 C CA . ILE A 1 76 ? -10.430 13.925 -7.083 1.00 94.94 76 ILE A CA 1
ATOM 565 C C . ILE A 1 76 ? -9.648 13.973 -8.403 1.00 94.94 76 ILE A C 1
ATOM 567 O O . ILE A 1 76 ? -10.126 14.551 -9.376 1.00 94.94 76 ILE A O 1
ATOM 571 N N . TYR A 1 77 ? -8.449 13.383 -8.441 1.00 92.31 77 TYR A N 1
ATOM 572 C CA . TYR A 1 77 ? -7.499 13.535 -9.552 1.00 92.31 77 TYR A CA 1
ATOM 573 C C . TYR A 1 77 ? -7.309 12.264 -10.394 1.00 92.31 77 TYR A C 1
ATOM 575 O O . TYR A 1 77 ? -6.691 12.322 -11.456 1.00 92.31 77 TYR A O 1
ATOM 583 N N . GLY A 1 78 ? -7.844 11.124 -9.953 1.00 93.19 78 GLY A N 1
ATOM 584 C CA . GLY A 1 78 ? -7.697 9.830 -10.616 1.00 93.19 78 GLY A CA 1
ATOM 585 C C . GLY A 1 78 ? -6.464 9.038 -10.173 1.00 93.19 78 GLY A C 1
ATOM 586 O O . GLY A 1 78 ? -5.751 9.393 -9.234 1.00 93.19 78 GLY A O 1
ATOM 587 N N . TYR A 1 79 ? -6.216 7.923 -10.863 1.00 92.31 79 TYR A N 1
ATOM 588 C CA . TYR A 1 79 ? -5.062 7.055 -10.623 1.00 92.31 79 TYR A CA 1
ATOM 589 C C . TYR A 1 79 ? -3.799 7.656 -11.243 1.00 92.31 79 TYR A C 1
ATOM 591 O O . TYR A 1 79 ? -3.404 7.305 -12.352 1.00 92.31 79 TYR A O 1
ATOM 599 N N . LEU A 1 80 ? -3.189 8.595 -10.524 1.00 91.88 80 LEU A N 1
ATOM 600 C CA . LEU A 1 80 ? -1.962 9.265 -10.929 1.00 91.88 80 LEU A CA 1
ATOM 601 C C . LEU A 1 80 ? -0.957 9.258 -9.780 1.00 91.88 80 LEU A C 1
ATOM 603 O O . LEU A 1 80 ? -1.303 9.475 -8.620 1.00 91.88 80 LEU A O 1
ATOM 607 N N . ILE A 1 81 ? 0.311 9.032 -10.114 1.00 93.44 81 ILE A N 1
ATOM 608 C CA . ILE A 1 81 ? 1.404 9.203 -9.162 1.00 93.44 81 ILE A CA 1
ATOM 609 C C . ILE A 1 81 ? 1.659 10.698 -8.990 1.00 93.44 81 ILE A C 1
ATOM 611 O O . ILE A 1 81 ? 1.982 11.401 -9.948 1.00 93.44 81 ILE A O 1
ATOM 615 N N . HIS A 1 82 ? 1.510 11.166 -7.758 1.00 90.38 82 HIS A N 1
ATOM 616 C CA . HIS A 1 82 ? 1.818 12.537 -7.380 1.00 90.38 82 HIS A CA 1
ATOM 617 C C . HIS A 1 82 ? 3.281 12.667 -6.951 1.00 90.38 82 HIS A C 1
ATOM 619 O O . HIS A 1 82 ? 3.890 11.693 -6.505 1.00 90.38 82 HIS A O 1
ATOM 625 N N . GLU A 1 83 ? 3.792 13.894 -7.028 1.00 93.88 83 GLU A N 1
ATOM 626 C CA . GLU A 1 83 ? 5.165 14.265 -6.671 1.00 93.88 83 GLU A CA 1
ATOM 627 C C . GLU A 1 83 ? 6.246 13.685 -7.600 1.00 93.88 83 GLU A C 1
ATOM 629 O O . GLU A 1 83 ? 5.991 12.802 -8.419 1.00 93.88 83 GLU A O 1
ATOM 634 N N . PHE A 1 84 ? 7.469 14.215 -7.505 1.00 92.56 84 PHE A N 1
ATOM 635 C CA . PHE A 1 84 ? 8.607 13.775 -8.320 1.00 92.56 84 PHE A CA 1
ATOM 636 C C . PHE A 1 84 ? 9.246 12.472 -7.812 1.00 92.56 84 PHE A C 1
ATOM 638 O O . PHE A 1 84 ? 9.617 11.620 -8.620 1.00 92.56 84 PHE A O 1
ATOM 645 N N . ASP A 1 85 ? 9.346 12.278 -6.493 1.00 94.12 85 ASP A N 1
ATOM 646 C CA . ASP A 1 85 ? 10.058 11.138 -5.893 1.00 94.12 85 ASP A CA 1
ATOM 647 C C . ASP A 1 85 ? 9.500 9.759 -6.286 1.00 94.12 85 ASP A C 1
ATOM 649 O O . ASP A 1 85 ? 10.280 8.859 -6.635 1.00 94.12 85 ASP A O 1
ATOM 653 N N . PRO A 1 86 ? 8.172 9.525 -6.264 1.00 95.19 86 PRO A N 1
ATOM 654 C CA . PRO A 1 86 ? 7.653 8.177 -6.465 1.00 95.19 86 PRO A CA 1
ATOM 655 C C . PRO A 1 86 ? 7.788 7.673 -7.909 1.00 95.19 86 PRO A C 1
ATOM 657 O O . PRO A 1 86 ? 7.698 6.463 -8.131 1.00 95.19 86 PRO A O 1
ATOM 660 N N . TRP A 1 87 ? 8.083 8.544 -8.881 1.00 94.56 87 TRP A N 1
ATOM 661 C CA . TRP A 1 87 ? 8.360 8.140 -10.264 1.00 94.56 87 TRP A CA 1
ATOM 662 C C . TRP A 1 87 ? 9.555 7.196 -10.375 1.00 94.56 87 TRP A C 1
ATOM 664 O O . TRP A 1 87 ? 9.499 6.218 -11.125 1.00 94.56 87 TRP A O 1
ATOM 674 N N . PHE A 1 88 ? 10.614 7.426 -9.590 1.00 95.00 88 PHE A N 1
ATOM 675 C CA . PHE A 1 88 ? 11.753 6.510 -9.548 1.00 95.00 88 PHE A CA 1
ATOM 676 C C . PHE A 1 88 ? 11.334 5.130 -9.025 1.00 95.00 88 PHE A C 1
ATOM 678 O O . PHE A 1 88 ? 11.691 4.106 -9.609 1.00 95.00 88 PHE A O 1
ATOM 685 N N . ASN A 1 89 ? 10.529 5.096 -7.960 1.00 95.56 89 ASN A N 1
ATOM 686 C CA . ASN A 1 89 ? 10.050 3.847 -7.371 1.00 95.56 89 ASN A CA 1
ATOM 687 C C . ASN A 1 89 ? 9.147 3.066 -8.333 1.00 95.56 89 ASN A C 1
ATOM 689 O O . ASN A 1 89 ? 9.281 1.845 -8.432 1.00 95.56 89 ASN A O 1
ATOM 693 N N . TYR A 1 90 ? 8.282 3.759 -9.077 1.00 96.00 90 TYR A N 1
ATOM 694 C CA . TYR A 1 90 ? 7.449 3.150 -10.111 1.00 96.00 90 TYR A CA 1
ATOM 695 C C . TYR A 1 90 ? 8.288 2.550 -11.243 1.00 96.00 90 TYR A C 1
ATOM 697 O O . TYR A 1 90 ? 8.116 1.377 -11.566 1.00 96.00 90 TYR A O 1
ATOM 705 N N . ARG A 1 91 ? 9.255 3.302 -11.784 1.00 95.75 91 ARG A N 1
ATOM 706 C CA . ARG A 1 91 ? 10.166 2.807 -12.829 1.00 95.75 91 ARG A CA 1
ATOM 707 C C . ARG A 1 91 ? 10.972 1.595 -12.360 1.00 95.75 91 ARG A C 1
ATOM 709 O O . ARG A 1 91 ? 11.161 0.641 -13.109 1.00 95.75 91 ARG A O 1
ATOM 716 N N . ALA A 1 92 ? 11.429 1.609 -11.111 1.00 95.38 92 ALA A N 1
ATOM 717 C CA . ALA A 1 92 ? 12.131 0.482 -10.512 1.00 95.38 92 ALA A CA 1
ATOM 718 C C . ALA A 1 92 ? 11.226 -0.763 -10.399 1.00 95.38 92 ALA A C 1
ATOM 720 O O . ALA A 1 92 ? 11.660 -1.872 -10.714 1.00 95.38 92 ALA A O 1
ATOM 721 N N . ALA A 1 93 ? 9.959 -0.590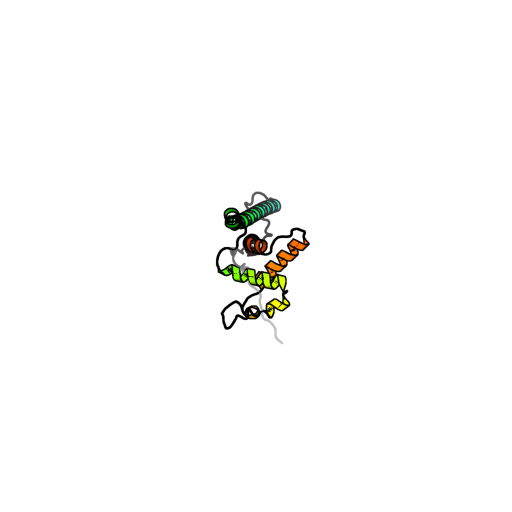 -10.007 1.00 95.94 93 ALA A N 1
ATOM 722 C CA . ALA A 1 93 ? 8.977 -1.675 -9.972 1.00 95.94 93 ALA A CA 1
ATOM 723 C C . ALA A 1 93 ? 8.640 -2.202 -11.378 1.00 95.94 93 ALA A C 1
ATOM 725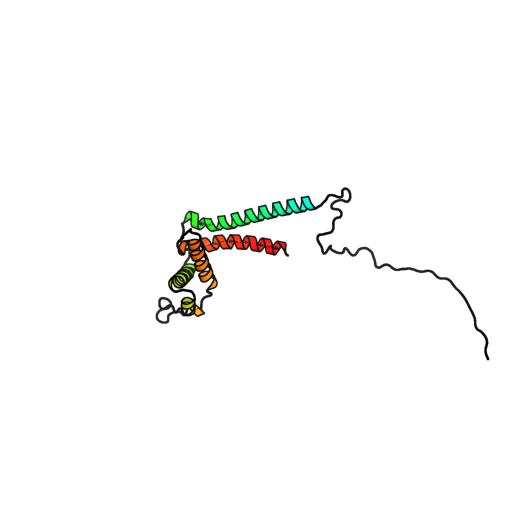 O O . ALA A 1 93 ? 8.523 -3.410 -11.571 1.00 95.94 93 ALA A O 1
ATOM 726 N N . GLU A 1 94 ? 8.537 -1.324 -12.376 1.00 95.88 94 GLU A N 1
ATOM 727 C CA . GLU A 1 94 ? 8.321 -1.696 -13.778 1.00 95.88 94 GLU A CA 1
ATOM 728 C C . GLU A 1 94 ? 9.502 -2.498 -14.341 1.00 95.88 94 GLU A C 1
ATOM 730 O O . GLU A 1 94 ? 9.307 -3.567 -14.931 1.00 95.88 94 GLU A O 1
ATOM 735 N N . TYR A 1 95 ? 10.736 -2.048 -14.087 1.00 95.81 95 TYR A N 1
ATOM 736 C CA . TYR A 1 95 ? 11.946 -2.783 -14.454 1.00 95.81 95 TYR A CA 1
ATOM 737 C C . TYR A 1 95 ? 11.965 -4.176 -13.810 1.00 95.81 95 TYR A C 1
ATOM 739 O O . TYR A 1 95 ? 12.196 -5.178 -14.485 1.00 95.81 95 TYR A O 1
ATOM 747 N N . MET A 1 96 ? 11.636 -4.262 -12.519 1.00 95.25 96 MET A N 1
ATOM 748 C CA . MET A 1 96 ? 11.547 -5.534 -11.802 1.00 95.25 96 MET A CA 1
ATOM 749 C C . MET A 1 96 ? 10.443 -6.446 -12.353 1.00 95.25 96 MET A C 1
ATOM 751 O O . MET A 1 96 ? 10.648 -7.653 -12.469 1.00 95.25 96 MET A O 1
ATOM 755 N N . SER A 1 97 ? 9.279 -5.897 -12.709 1.00 95.19 97 SER A N 1
ATOM 756 C CA . SER A 1 97 ? 8.164 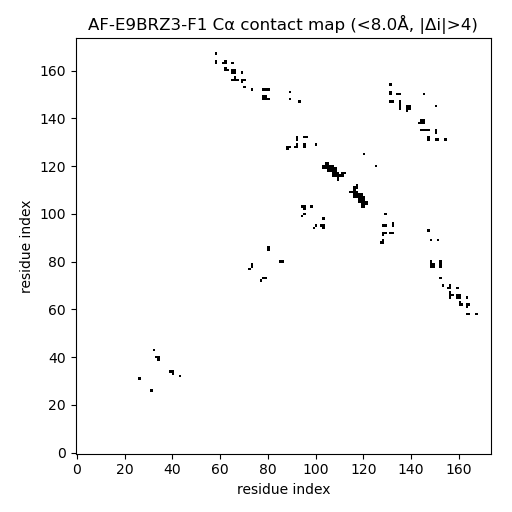-6.671 -13.265 1.00 95.19 97 SER A CA 1
ATOM 757 C C . SER A 1 97 ? 8.509 -7.280 -14.627 1.00 95.19 97 SER A C 1
ATOM 759 O O . SER A 1 97 ? 8.084 -8.399 -14.921 1.00 95.19 97 SER A O 1
ATOM 761 N N . THR A 1 98 ? 9.273 -6.550 -15.445 1.00 95.69 98 THR A N 1
ATOM 762 C CA . THR A 1 98 ? 9.635 -6.928 -16.820 1.00 95.69 98 THR A CA 1
ATOM 763 C C . THR A 1 98 ? 10.866 -7.834 -16.894 1.00 95.69 98 THR A C 1
ATOM 765 O O . THR A 1 98 ? 10.848 -8.811 -17.636 1.00 95.69 98 THR A O 1
ATOM 768 N N . HIS A 1 99 ? 11.912 -7.560 -16.108 1.00 94.31 99 HIS A N 1
ATOM 769 C CA . HIS A 1 99 ? 13.191 -8.288 -16.155 1.00 94.31 99 HIS A CA 1
ATOM 770 C C . HIS A 1 99 ? 13.332 -9.341 -15.045 1.00 94.31 99 HIS A C 1
ATOM 772 O O . HIS A 1 99 ? 14.171 -10.238 -15.124 1.00 94.31 99 HIS A O 1
ATOM 778 N N . GLY A 1 100 ? 12.504 -9.250 -14.004 1.00 93.19 100 GLY A N 1
ATOM 779 C CA . GLY A 1 100 ? 12.541 -10.121 -12.839 1.00 93.19 100 GLY A CA 1
ATOM 780 C C . GLY A 1 100 ? 13.456 -9.625 -11.716 1.00 93.19 100 GLY A C 1
ATOM 781 O O . GLY A 1 100 ? 14.325 -8.770 -11.871 1.00 93.19 100 GLY A O 1
ATOM 782 N N . TRP A 1 101 ? 13.261 -10.225 -10.547 1.00 91.50 101 TRP A N 1
ATOM 783 C CA . TRP A 1 101 ? 13.995 -9.967 -9.306 1.00 91.50 101 TRP A CA 1
ATOM 784 C C . TRP A 1 101 ? 15.515 -10.159 -9.403 1.00 91.50 101 TRP A C 1
ATOM 786 O O . TRP A 1 101 ? 16.251 -9.323 -8.892 1.00 91.50 101 TRP A O 1
ATOM 796 N N . SER A 1 102 ? 16.009 -11.209 -10.068 1.00 92.62 102 SER A N 1
ATOM 797 C CA . SER A 1 102 ? 17.461 -11.439 -10.167 1.00 92.62 102 SER A CA 1
ATOM 798 C C . SER A 1 102 ? 18.161 -10.339 -10.966 1.00 92.62 102 SER A C 1
ATOM 800 O O . SER A 1 102 ? 19.235 -9.897 -10.570 1.00 92.62 102 SER A O 1
ATOM 802 N N . ALA A 1 103 ? 17.543 -9.877 -12.057 1.00 92.25 103 ALA A N 1
ATOM 803 C CA . ALA A 1 103 ? 18.083 -8.800 -12.881 1.00 92.25 103 ALA A CA 1
ATOM 804 C C . ALA A 1 103 ? 18.045 -7.445 -12.157 1.00 92.25 103 ALA A C 1
ATOM 806 O O . ALA A 1 103 ? 18.927 -6.615 -12.364 1.00 92.25 103 ALA A O 1
ATOM 807 N N . PHE A 1 104 ? 17.064 -7.234 -11.271 1.00 93.62 104 PHE A N 1
ATOM 808 C CA . PHE A 1 104 ? 16.952 -6.013 -10.471 1.00 93.62 104 PHE A CA 1
ATOM 809 C C . PHE A 1 104 ? 18.166 -5.787 -9.556 1.00 93.62 104 PHE A C 1
ATOM 811 O O . PHE A 1 104 ? 18.669 -4.670 -9.468 1.00 93.62 104 PHE A O 1
ATOM 818 N N . PHE A 1 105 ? 18.681 -6.835 -8.905 1.00 93.50 105 PHE A N 1
ATOM 819 C CA . PHE A 1 105 ? 19.846 -6.706 -8.016 1.00 93.50 105 PHE A CA 1
ATOM 820 C C . PHE A 1 105 ? 21.151 -6.396 -8.761 1.00 93.50 105 PHE A C 1
ATOM 822 O O . PHE A 1 105 ? 22.037 -5.754 -8.202 1.00 93.50 105 PHE A O 1
ATOM 829 N N . SER A 1 106 ? 21.260 -6.795 -10.028 1.00 94.25 106 SER A N 1
ATOM 830 C CA . SER A 1 106 ? 22.379 -6.445 -10.910 1.00 94.25 106 SER A CA 1
ATOM 831 C C . SER A 1 106 ? 22.105 -5.208 -11.776 1.00 94.25 106 SER A C 1
ATOM 833 O O . SER A 1 106 ? 22.857 -4.938 -12.711 1.00 94.25 106 SER A O 1
ATOM 835 N N . TRP A 1 107 ? 21.017 -4.474 -11.525 1.00 94.44 107 TRP A N 1
ATOM 836 C CA . TRP A 1 107 ? 20.589 -3.399 -12.412 1.00 94.44 107 TRP A CA 1
ATOM 837 C C . TRP A 1 107 ? 21.485 -2.162 -12.297 1.00 94.44 107 TRP A C 1
ATOM 839 O O . TRP A 1 107 ? 21.625 -1.557 -11.226 1.00 94.44 107 TRP A O 1
ATOM 849 N N . PHE A 1 108 ? 22.035 -1.758 -13.442 1.00 93.88 108 PHE A N 1
ATOM 850 C CA . PHE A 1 108 ? 22.716 -0.487 -13.635 1.00 93.88 108 PHE A CA 1
ATOM 851 C C . PHE A 1 108 ? 21.887 0.410 -14.559 1.00 93.88 108 PHE A C 1
ATOM 853 O O . PHE A 1 108 ? 21.540 0.022 -15.676 1.00 93.88 108 PHE A O 1
ATOM 860 N N . ASP A 1 109 ? 21.547 1.605 -14.085 1.00 93.81 109 ASP A N 1
ATOM 861 C CA . ASP A 1 109 ? 20.750 2.570 -14.828 1.00 93.81 109 ASP A CA 1
ATOM 862 C C . ASP A 1 109 ? 21.648 3.592 -15.530 1.00 93.81 109 ASP A C 1
ATOM 864 O O . ASP A 1 109 ? 22.249 4.447 -14.884 1.00 93.81 109 ASP A O 1
ATOM 868 N N . TYR A 1 110 ? 21.694 3.533 -16.859 1.00 94.00 110 TYR A N 1
ATOM 869 C CA . TYR A 1 110 ? 22.433 4.485 -17.693 1.00 94.00 110 TYR A CA 1
ATOM 870 C C . TYR A 1 110 ? 21.650 5.768 -18.010 1.00 94.00 110 TYR A C 1
ATOM 872 O O . TYR A 1 110 ? 22.228 6.720 -18.525 1.00 94.00 110 TYR A O 1
ATOM 880 N N . MET A 1 111 ? 20.339 5.807 -17.737 1.00 91.69 111 MET A N 1
ATOM 881 C CA . MET A 1 111 ? 19.501 6.979 -18.028 1.00 91.69 111 MET A CA 1
ATOM 882 C C . MET A 1 111 ? 19.571 8.041 -16.930 1.00 91.69 111 MET A C 1
ATOM 884 O O . MET A 1 111 ? 19.290 9.210 -17.182 1.00 91.69 111 MET A O 1
ATOM 888 N N . SER A 1 112 ? 19.942 7.645 -15.713 1.00 90.69 112 SER A N 1
ATOM 889 C CA . SER A 1 112 ? 20.169 8.574 -14.606 1.00 90.69 112 SER A CA 1
ATOM 890 C C . SER A 1 112 ? 21.631 9.026 -14.578 1.00 90.69 112 SER A C 1
ATOM 892 O O . SER A 1 112 ? 22.520 8.231 -14.850 1.00 90.69 112 SER A O 1
ATOM 894 N N . TRP A 1 113 ? 21.893 10.274 -14.174 1.00 91.50 113 TRP A N 1
ATOM 895 C CA . TRP A 1 113 ? 23.252 10.789 -13.925 1.00 91.50 113 TRP A CA 1
ATOM 896 C C . TRP A 1 113 ? 24.215 10.669 -15.117 1.00 91.50 113 TRP A C 1
ATOM 898 O O . TRP A 1 113 ? 25.316 10.131 -14.989 1.00 91.50 113 TRP A O 1
ATOM 908 N N . TYR A 1 114 ? 23.824 11.184 -16.285 1.00 90.50 114 TYR A N 1
ATOM 909 C CA . TYR A 1 114 ? 24.727 11.245 -17.438 1.00 90.50 114 TYR A CA 1
ATOM 910 C C . TYR A 1 114 ? 26.002 12.049 -17.103 1.00 90.50 114 TYR A C 1
ATOM 912 O O . TYR A 1 114 ? 25.883 13.136 -16.531 1.00 90.50 114 TYR A O 1
ATOM 920 N N . PRO A 1 115 ? 27.215 11.576 -17.464 1.00 93.50 115 PRO A N 1
ATOM 921 C CA . PRO A 1 115 ? 27.542 10.359 -18.226 1.00 93.50 115 PRO A CA 1
ATOM 922 C C . PRO A 1 115 ? 27.852 9.105 -17.377 1.00 93.50 115 PRO A C 1
ATOM 924 O O . PRO A 1 115 ? 28.211 8.073 -17.935 1.00 93.50 115 PRO A O 1
ATOM 927 N N . LEU A 1 116 ? 27.769 9.182 -16.046 1.00 92.19 116 LEU A N 1
ATOM 928 C CA . LEU A 1 116 ? 28.235 8.136 -15.124 1.00 92.19 116 LEU A CA 1
ATOM 929 C C . LEU A 1 116 ? 27.254 6.965 -14.963 1.00 92.19 116 LEU A C 1
ATOM 931 O O . LEU A 1 116 ? 27.686 5.824 -14.804 1.00 92.19 116 LEU A O 1
ATOM 935 N N . GLY A 1 117 ? 25.947 7.230 -14.987 1.00 93.56 117 GLY A N 1
ATOM 936 C CA . GLY A 1 117 ? 24.940 6.232 -14.622 1.00 93.56 117 GLY A CA 1
ATOM 937 C C . GLY A 1 117 ? 24.748 6.090 -13.106 1.00 93.56 117 GLY A C 1
ATOM 938 O O . GLY A 1 117 ? 25.378 6.778 -12.300 1.00 93.56 117 GLY A O 1
ATOM 939 N N . ARG A 1 118 ? 23.872 5.165 -12.697 1.00 94.88 118 ARG A N 1
ATOM 940 C CA . ARG A 1 118 ? 23.625 4.818 -11.289 1.00 94.88 118 ARG A CA 1
ATOM 941 C C . ARG A 1 118 ? 23.476 3.303 -11.098 1.00 94.88 118 ARG A C 1
ATOM 943 O O . ARG A 1 118 ? 22.593 2.707 -11.713 1.00 94.88 118 ARG A O 1
ATOM 950 N N . PRO A 1 119 ? 24.222 2.674 -10.172 1.00 93.25 119 PRO A N 1
ATOM 951 C CA . PRO A 1 119 ? 23.981 1.285 -9.788 1.00 93.25 119 PRO A CA 1
ATOM 952 C C . PRO A 1 119 ? 22.738 1.202 -8.891 1.00 93.25 119 PRO A C 1
ATOM 954 O O . PRO A 1 119 ? 22.804 1.453 -7.688 1.00 93.25 119 PRO A O 1
ATOM 957 N N . VAL A 1 120 ? 21.571 0.897 -9.457 1.00 93.31 120 VAL A N 1
ATOM 958 C CA . VAL A 1 120 ? 20.306 0.906 -8.702 1.00 93.31 120 VAL A CA 1
ATOM 959 C C . VAL A 1 120 ? 20.197 -0.300 -7.775 1.00 93.31 120 VAL A C 1
ATOM 961 O O . VAL A 1 120 ? 19.756 -0.139 -6.636 1.00 93.31 120 VAL A O 1
ATOM 964 N N . GLY A 1 121 ? 20.662 -1.470 -8.220 1.00 90.12 121 GLY A N 1
ATOM 965 C CA . GLY A 1 121 ? 20.547 -2.717 -7.460 1.00 90.12 121 GLY A CA 1
ATOM 966 C C . GLY A 1 121 ? 21.223 -2.693 -6.083 1.00 90.12 121 GLY A C 1
ATOM 967 O O . GLY A 1 121 ? 20.731 -3.330 -5.156 1.00 90.12 121 GLY A O 1
ATOM 968 N N . SER A 1 122 ? 22.303 -1.921 -5.916 1.00 91.31 122 SER A N 1
ATOM 969 C CA . SER A 1 122 ? 23.026 -1.785 -4.640 1.00 91.31 122 SER A CA 1
ATOM 970 C C . SER A 1 122 ? 22.691 -0.515 -3.852 1.00 91.31 122 SER A C 1
ATOM 972 O O . SER A 1 122 ? 23.009 -0.439 -2.668 1.00 91.31 122 SER A O 1
ATOM 974 N N . THR A 1 123 ? 22.062 0.487 -4.476 1.00 93.62 123 THR A N 1
ATOM 975 C CA . THR A 1 123 ? 21.795 1.800 -3.848 1.00 93.62 123 THR A CA 1
ATOM 976 C C . THR A 1 123 ? 20.333 2.020 -3.468 1.00 93.62 123 THR A C 1
ATOM 978 O O . THR A 1 123 ? 19.983 3.099 -2.993 1.00 93.62 123 THR A O 1
ATOM 981 N N . THR A 1 124 ? 19.459 1.038 -3.700 1.00 92.38 124 THR A N 1
ATOM 982 C CA . THR A 1 124 ? 18.014 1.153 -3.454 1.00 92.38 124 THR A CA 1
ATOM 983 C C . THR A 1 124 ? 17.509 -0.037 -2.655 1.00 92.38 124 THR A C 1
ATOM 985 O O . THR A 1 124 ? 17.816 -1.182 -2.976 1.00 92.38 124 THR A O 1
ATOM 988 N N . TYR A 1 125 ? 16.683 0.224 -1.641 1.00 94.19 125 TYR A N 1
ATOM 989 C CA . TYR A 1 125 ? 16.007 -0.834 -0.895 1.00 94.19 125 TYR A CA 1
ATOM 990 C C . TYR A 1 125 ? 14.854 -1.421 -1.726 1.00 94.19 125 TYR A C 1
ATOM 992 O O . TYR A 1 125 ? 13.915 -0.691 -2.037 1.00 94.19 125 TYR A O 1
ATOM 1000 N N . PRO A 1 126 ? 14.873 -2.727 -2.057 1.00 93.12 126 PRO A N 1
ATOM 1001 C CA . PRO A 1 126 ? 13.944 -3.321 -3.023 1.00 93.12 126 PRO A CA 1
ATOM 1002 C C . PRO A 1 126 ? 12.561 -3.657 -2.444 1.00 93.12 126 PRO A C 1
ATOM 1004 O O . PRO A 1 126 ? 11.704 -4.165 -3.165 1.00 93.12 126 PRO A O 1
ATOM 1007 N N . GLY A 1 127 ? 12.336 -3.455 -1.141 1.00 94.81 127 GLY A N 1
ATOM 1008 C CA . GLY A 1 127 ? 11.136 -3.948 -0.455 1.00 94.81 127 GLY A CA 1
ATOM 1009 C C . GLY A 1 127 ? 9.832 -3.387 -1.030 1.00 94.81 127 GLY A C 1
ATOM 1010 O O . GLY A 1 127 ? 8.862 -4.125 -1.211 1.00 94.81 127 GLY A O 1
ATOM 1011 N N . LEU A 1 128 ? 9.819 -2.102 -1.389 1.00 95.06 128 LEU A N 1
ATOM 1012 C CA . LEU A 1 128 ? 8.645 -1.458 -1.981 1.00 95.06 128 LEU A CA 1
ATOM 1013 C C . LEU A 1 128 ? 8.326 -2.036 -3.368 1.00 95.06 128 LEU A C 1
ATOM 1015 O O . LEU A 1 128 ? 7.179 -2.345 -3.674 1.00 95.06 128 LEU A O 1
ATOM 1019 N N . GLN A 1 129 ? 9.348 -2.221 -4.200 1.00 95.81 129 GLN A N 1
ATOM 1020 C CA . GLN A 1 129 ? 9.207 -2.724 -5.563 1.00 95.81 129 GLN A CA 1
ATOM 1021 C C . GLN A 1 129 ? 8.777 -4.194 -5.554 1.00 95.81 129 GLN A C 1
ATOM 1023 O O . GLN A 1 129 ? 7.855 -4.570 -6.276 1.00 95.81 129 GLN A O 1
ATOM 1028 N N . LEU A 1 130 ? 9.387 -5.009 -4.686 1.00 95.50 130 LEU A N 1
ATOM 1029 C CA . LEU A 1 130 ? 9.035 -6.418 -4.517 1.00 95.50 130 LEU A CA 1
ATOM 1030 C C . LEU A 1 130 ? 7.582 -6.584 -4.073 1.00 95.50 130 LEU A C 1
ATOM 1032 O O . LEU A 1 130 ? 6.857 -7.389 -4.651 1.00 95.50 130 LEU A O 1
ATOM 1036 N N . THR A 1 131 ? 7.143 -5.810 -3.077 1.00 96.31 131 THR A N 1
ATOM 1037 C CA . THR A 1 131 ? 5.757 -5.874 -2.589 1.00 96.31 131 THR A CA 1
ATOM 1038 C C . THR A 1 131 ? 4.759 -5.417 -3.654 1.00 96.31 131 THR A C 1
ATOM 1040 O O . THR A 1 131 ? 3.764 -6.106 -3.873 1.00 96.31 131 THR A O 1
ATOM 1043 N N . ALA A 1 132 ? 5.046 -4.337 -4.387 1.00 96.00 132 ALA A N 1
ATOM 1044 C CA . ALA A 1 132 ? 4.193 -3.866 -5.478 1.00 96.00 132 ALA A CA 1
ATOM 1045 C C . ALA A 1 132 ? 4.050 -4.905 -6.609 1.00 96.00 132 ALA A C 1
ATOM 1047 O O . ALA A 1 132 ? 2.933 -5.207 -7.034 1.00 96.00 132 ALA A O 1
ATOM 1048 N N . VAL A 1 133 ? 5.157 -5.505 -7.066 1.00 96.00 133 VAL A N 1
ATOM 1049 C CA . VAL A 1 133 ? 5.137 -6.534 -8.123 1.00 96.00 133 VAL A CA 1
ATOM 1050 C C . VAL A 1 133 ? 4.466 -7.822 -7.639 1.00 96.00 133 VAL A C 1
ATOM 1052 O O . VAL A 1 133 ? 3.717 -8.442 -8.398 1.00 96.00 133 VAL A O 1
ATOM 1055 N N . ALA A 1 134 ? 4.690 -8.220 -6.384 1.00 96.25 134 ALA A N 1
ATOM 1056 C CA . ALA A 1 134 ? 4.041 -9.385 -5.792 1.00 96.25 134 ALA A CA 1
ATOM 1057 C C . ALA A 1 134 ? 2.518 -9.212 -5.744 1.00 96.25 134 ALA A C 1
ATOM 1059 O O . ALA A 1 134 ? 1.793 -10.106 -6.178 1.00 96.25 134 ALA A O 1
ATOM 1060 N N . ILE A 1 135 ? 2.032 -8.051 -5.295 1.00 96.06 135 ILE A N 1
ATOM 1061 C CA . ILE A 1 135 ? 0.596 -7.752 -5.243 1.00 96.06 135 ILE A CA 1
ATOM 1062 C C . ILE A 1 135 ? 0.002 -7.677 -6.650 1.00 96.06 135 ILE A C 1
ATOM 1064 O O . ILE A 1 135 ? -1.042 -8.273 -6.898 1.00 96.06 135 ILE A O 1
ATOM 1068 N N . HIS A 1 136 ? 0.688 -7.032 -7.596 1.00 96.25 136 HIS A N 1
ATOM 1069 C CA . HIS A 1 136 ? 0.264 -6.987 -8.997 1.00 96.25 136 HIS A CA 1
ATOM 1070 C C . HIS A 1 136 ? 0.081 -8.395 -9.591 1.00 96.25 136 HIS A C 1
ATOM 1072 O O . HIS A 1 136 ? -0.953 -8.694 -10.188 1.00 96.25 136 HIS A O 1
ATOM 1078 N N . ARG A 1 137 ? 1.052 -9.293 -9.377 1.00 95.06 137 ARG A N 1
ATOM 1079 C CA . ARG A 1 137 ? 0.974 -10.688 -9.840 1.00 95.06 137 ARG A CA 1
ATOM 1080 C C . ARG A 1 137 ? -0.089 -11.498 -9.099 1.00 95.06 137 ARG A C 1
ATOM 1082 O O . ARG A 1 137 ? -0.774 -12.297 -9.730 1.00 95.06 137 ARG A O 1
ATOM 1089 N N . ALA A 1 138 ? -0.250 -11.285 -7.794 1.00 95.81 138 ALA A N 1
ATOM 1090 C CA . ALA A 1 138 ? -1.280 -11.949 -6.998 1.00 95.81 138 ALA A CA 1
ATOM 1091 C C . ALA A 1 138 ? -2.696 -11.551 -7.448 1.00 95.81 138 ALA A C 1
ATOM 1093 O O . ALA A 1 138 ? -3.552 -12.418 -7.594 1.00 95.81 138 ALA A O 1
ATOM 1094 N N . LEU A 1 139 ? -2.931 -10.268 -7.737 1.00 94.50 139 LEU A N 1
ATOM 1095 C CA . LEU A 1 139 ? -4.210 -9.770 -8.254 1.00 94.50 139 LEU A CA 1
ATOM 1096 C C . LEU A 1 139 ? -4.520 -10.319 -9.650 1.00 94.50 139 LEU A C 1
ATOM 1098 O O . LEU A 1 139 ? -5.644 -10.754 -9.906 1.00 94.50 139 LEU A O 1
ATOM 1102 N N . ALA A 1 140 ? -3.513 -10.379 -10.526 1.00 94.00 140 ALA A N 1
ATOM 1103 C CA . ALA A 1 140 ? -3.652 -11.013 -11.833 1.00 94.00 140 ALA A CA 1
ATOM 1104 C C . ALA A 1 140 ? -4.002 -12.508 -11.706 1.00 94.00 140 ALA A C 1
ATOM 1106 O O . ALA A 1 140 ? -4.889 -12.989 -12.407 1.00 94.00 140 ALA A O 1
ATOM 1107 N N . ALA A 1 141 ? -3.366 -13.228 -10.774 1.00 94.50 141 ALA A N 1
ATOM 1108 C CA . ALA A 1 141 ? -3.673 -14.631 -10.492 1.00 94.50 141 ALA A CA 1
ATOM 1109 C C . ALA A 1 141 ? -5.072 -14.832 -9.876 1.00 94.50 141 ALA A C 1
ATOM 1111 O O . ALA A 1 141 ? -5.714 -15.844 -10.137 1.00 94.50 141 ALA A O 1
ATOM 1112 N N . ALA A 1 142 ? -5.567 -13.859 -9.105 1.00 94.31 142 ALA A N 1
ATOM 1113 C CA . ALA A 1 142 ? -6.918 -13.850 -8.542 1.00 94.31 142 ALA A CA 1
ATOM 1114 C C . ALA A 1 142 ? -8.016 -13.476 -9.564 1.00 94.31 142 ALA A C 1
ATOM 1116 O O . ALA A 1 142 ? -9.190 -13.424 -9.203 1.00 94.31 142 ALA A O 1
ATOM 1117 N N . GLY A 1 143 ? -7.658 -13.208 -10.827 1.00 93.25 143 GLY A N 1
ATOM 1118 C CA . GLY A 1 143 ? -8.608 -12.892 -11.897 1.00 93.25 143 GLY A CA 1
ATOM 1119 C C . GLY A 1 143 ? -9.037 -11.423 -11.970 1.00 93.25 143 GLY A C 1
ATOM 1120 O O . GLY A 1 143 ? -9.953 -11.100 -12.721 1.00 93.25 143 GLY A O 1
ATOM 1121 N N . MET A 1 144 ? -8.376 -10.522 -11.235 1.00 92.44 144 MET A N 1
ATOM 1122 C CA . MET A 1 144 ? -8.610 -9.074 -11.291 1.00 92.44 144 MET A CA 1
ATOM 1123 C C . MET A 1 144 ? -7.362 -8.361 -11.829 1.00 92.44 144 MET A C 1
ATOM 1125 O O . MET A 1 144 ? -6.582 -7.804 -11.051 1.00 92.44 144 MET A O 1
ATOM 1129 N N . PRO A 1 145 ? -7.125 -8.386 -13.154 1.00 89.56 145 PRO A N 1
ATOM 1130 C CA . PRO A 1 145 ? -5.966 -7.724 -13.731 1.00 89.56 145 PRO A CA 1
ATOM 1131 C C . PRO A 1 145 ? -6.109 -6.204 -13.588 1.00 89.56 145 PRO A C 1
ATOM 1133 O O . PRO A 1 145 ? -7.068 -5.605 -14.072 1.00 89.56 145 PRO A O 1
ATOM 1136 N N . MET A 1 146 ? -5.131 -5.570 -12.946 1.00 91.31 146 MET A N 1
ATOM 1137 C CA . MET A 1 146 ? -5.008 -4.114 -12.887 1.00 91.31 146 MET A CA 1
ATOM 1138 C C . MET A 1 146 ? -3.616 -3.704 -13.356 1.00 91.31 146 MET A C 1
ATOM 1140 O O . MET A 1 146 ? -2.669 -4.467 -13.203 1.00 91.31 146 MET A O 1
ATOM 1144 N N . SER A 1 147 ? -3.465 -2.497 -13.901 1.00 94.81 147 SER A N 1
ATOM 1145 C CA . SER A 1 147 ? -2.141 -1.998 -14.285 1.00 94.81 147 SER A CA 1
ATOM 1146 C C . SER A 1 147 ? -1.235 -1.825 -13.062 1.00 94.81 147 SER A C 1
ATOM 1148 O O . SER A 1 147 ? -1.707 -1.384 -12.010 1.00 94.81 147 SER A O 1
ATOM 1150 N N . LEU A 1 148 ? 0.071 -2.048 -13.228 1.00 94.50 148 LEU A N 1
ATOM 1151 C CA . LEU A 1 148 ? 1.073 -1.833 -12.179 1.00 94.50 148 LEU A CA 1
ATOM 1152 C C . LEU A 1 148 ? 1.001 -0.422 -11.564 1.00 94.50 148 LEU A C 1
ATOM 1154 O O . LEU A 1 148 ? 1.160 -0.274 -10.356 1.00 94.50 148 LEU A O 1
ATOM 1158 N N . ASN A 1 149 ? 0.705 0.606 -12.370 1.00 94.81 149 ASN A N 1
ATOM 1159 C CA . ASN A 1 149 ? 0.555 1.983 -11.891 1.00 94.81 149 ASN A CA 1
ATOM 1160 C C . ASN A 1 149 ? -0.555 2.105 -10.837 1.00 94.81 149 ASN A C 1
ATOM 1162 O O . ASN A 1 149 ? -0.298 2.571 -9.729 1.00 94.81 149 ASN A O 1
ATOM 1166 N N . ASN A 1 150 ? -1.749 1.590 -11.140 1.00 95.38 150 ASN A N 1
ATOM 1167 C CA . ASN A 1 150 ? -2.869 1.604 -10.202 1.00 95.38 150 ASN A CA 1
ATOM 1168 C C . ASN A 1 150 ? -2.538 0.863 -8.896 1.00 95.38 150 ASN A C 1
ATOM 1170 O O . ASN A 1 150 ? -2.948 1.320 -7.832 1.00 95.38 150 ASN A O 1
ATOM 1174 N N . VAL A 1 151 ? -1.789 -0.252 -8.950 1.00 95.38 151 VAL A N 1
ATOM 1175 C CA . VAL A 1 151 ? -1.319 -0.946 -7.733 1.00 95.38 151 VAL A CA 1
ATOM 1176 C C . VAL A 1 151 ? -0.474 0.010 -6.899 1.00 95.38 151 VAL A C 1
ATOM 1178 O O . VAL A 1 151 ? -0.778 0.237 -5.732 1.00 95.38 151 VAL A O 1
ATOM 1181 N N . CYS A 1 152 ? 0.553 0.616 -7.500 1.00 95.19 152 CYS A N 1
ATOM 1182 C CA . CYS A 1 152 ? 1.456 1.533 -6.807 1.00 95.19 152 CYS A CA 1
ATOM 1183 C C . CYS A 1 152 ? 0.728 2.742 -6.198 1.00 95.19 152 CYS A C 1
ATOM 1185 O O . CYS A 1 152 ? 1.091 3.175 -5.107 1.00 95.19 152 CYS A O 1
ATOM 1187 N N . VAL A 1 153 ? -0.313 3.255 -6.859 1.00 95.69 153 VAL A N 1
ATOM 1188 C CA . VAL A 1 153 ? -1.139 4.363 -6.349 1.00 95.69 153 VAL A CA 1
ATOM 1189 C C . VAL A 1 153 ? -2.008 3.934 -5.158 1.00 95.69 153 VAL A C 1
ATOM 1191 O O . VAL A 1 153 ? -2.193 4.714 -4.227 1.00 95.69 153 VAL A O 1
ATOM 1194 N N . LEU A 1 154 ? -2.519 2.698 -5.142 1.00 95.31 154 LEU A N 1
ATOM 1195 C CA . LEU A 1 154 ? -3.377 2.186 -4.062 1.00 95.31 154 LEU A CA 1
ATOM 1196 C C . LEU A 1 154 ? -2.608 1.635 -2.854 1.00 95.31 154 LEU A C 1
ATOM 1198 O O . LEU A 1 154 ? -3.163 1.556 -1.755 1.00 95.31 154 LEU A O 1
ATOM 1202 N N . MET A 1 155 ? -1.331 1.289 -3.029 1.00 95.12 155 MET A N 1
ATOM 1203 C CA . MET A 1 155 ? -0.473 0.743 -1.972 1.00 95.12 155 MET A CA 1
ATOM 1204 C C . MET A 1 155 ? -0.497 1.564 -0.668 1.00 95.12 155 MET A C 1
ATOM 1206 O O . MET A 1 155 ? -0.721 0.967 0.389 1.00 95.12 155 MET A O 1
ATOM 1210 N N . PRO A 1 156 ? -0.348 2.907 -0.681 1.00 94.31 156 PRO A N 1
ATOM 1211 C CA . PRO A 1 156 ? -0.405 3.707 0.542 1.00 94.31 156 PRO A CA 1
ATOM 1212 C C . PRO A 1 156 ? -1.749 3.610 1.276 1.00 94.31 156 PRO A C 1
ATOM 1214 O O . PRO A 1 156 ? -1.777 3.659 2.506 1.00 94.31 156 PRO A O 1
ATOM 1217 N N . ALA A 1 157 ? -2.862 3.456 0.550 1.00 95.88 157 ALA A N 1
ATOM 1218 C CA . ALA A 1 157 ? -4.190 3.334 1.145 1.00 95.88 157 ALA A CA 1
ATOM 1219 C C . ALA A 1 157 ? -4.365 1.981 1.853 1.00 95.88 157 ALA A C 1
ATOM 1221 O O . ALA A 1 157 ? -4.803 1.945 3.005 1.00 95.88 157 ALA A O 1
ATOM 1222 N N . TRP A 1 158 ? -3.960 0.878 1.213 1.00 96.00 158 TRP A N 1
ATOM 1223 C CA . TRP A 1 158 ? -4.033 -0.465 1.802 1.00 96.00 158 TRP A CA 1
ATOM 1224 C C . TRP A 1 158 ? -3.116 -0.619 3.014 1.00 96.00 158 TRP A C 1
ATOM 1226 O O . TRP A 1 158 ? -3.568 -1.010 4.091 1.00 96.00 158 TRP A O 1
ATOM 1236 N N . PHE A 1 159 ? -1.839 -0.254 2.874 1.00 96.81 159 PHE A N 1
ATOM 1237 C CA . PHE A 1 159 ? -0.882 -0.348 3.977 1.00 96.81 159 PHE A CA 1
ATOM 1238 C C . PHE A 1 159 ? -1.182 0.653 5.096 1.00 96.81 159 PHE A C 1
ATOM 1240 O O . PHE A 1 159 ? -0.878 0.373 6.252 1.00 96.81 159 PHE A O 1
ATOM 1247 N N . GLY A 1 160 ? -1.844 1.774 4.793 1.00 96.12 160 GLY A N 1
ATOM 1248 C CA . GLY A 1 160 ? -2.363 2.695 5.802 1.00 96.12 160 GLY A CA 1
ATOM 1249 C C . GLY A 1 160 ? -3.412 2.052 6.713 1.00 96.12 160 GLY A C 1
ATOM 1250 O O . GLY A 1 160 ? -3.335 2.215 7.927 1.00 96.12 160 GLY A O 1
ATOM 1251 N N . ALA A 1 161 ? -4.349 1.283 6.150 1.00 96.44 161 ALA A N 1
ATOM 1252 C CA . ALA A 1 161 ? -5.339 0.544 6.937 1.00 96.44 161 ALA A CA 1
ATOM 1253 C C . ALA A 1 161 ? -4.696 -0.598 7.745 1.00 96.44 161 ALA A C 1
ATOM 1255 O O . ALA A 1 161 ? -5.012 -0.778 8.920 1.00 96.44 161 ALA A O 1
ATOM 1256 N N . ILE A 1 162 ? -3.742 -1.324 7.146 1.00 96.62 162 ILE A N 1
ATOM 1257 C CA . ILE A 1 162 ? -2.982 -2.375 7.842 1.00 96.62 162 ILE A CA 1
ATOM 1258 C C . ILE A 1 162 ? -2.202 -1.781 9.020 1.00 96.62 162 ILE A C 1
ATOM 1260 O O . ILE A 1 162 ? -2.228 -2.346 10.106 1.00 96.62 162 ILE A O 1
ATOM 1264 N N . ALA A 1 163 ? -1.562 -0.621 8.850 1.00 96.75 163 ALA A N 1
ATOM 1265 C CA . ALA A 1 163 ? -0.834 0.049 9.926 1.00 96.75 163 ALA A CA 1
ATOM 1266 C C . ALA A 1 163 ? -1.746 0.415 11.110 1.00 96.75 163 ALA A C 1
ATOM 1268 O O . ALA A 1 163 ? -1.354 0.219 12.259 1.00 96.75 163 ALA A O 1
ATOM 1269 N N . THR A 1 164 ? -2.968 0.893 10.847 1.00 96.00 164 THR A N 1
ATOM 1270 C CA . THR A 1 164 ? -3.966 1.165 11.895 1.00 96.00 164 THR A CA 1
ATOM 1271 C C . THR A 1 164 ? -4.349 -0.104 12.657 1.00 96.00 164 THR A C 1
ATOM 1273 O O . THR A 1 164 ? -4.394 -0.081 13.887 1.00 96.00 164 THR A O 1
ATOM 1276 N N . ALA A 1 165 ? -4.554 -1.221 11.955 1.00 94.81 165 ALA A N 1
ATOM 1277 C CA . ALA A 1 165 ? -4.837 -2.506 12.590 1.00 94.81 165 ALA A CA 1
ATOM 1278 C C . ALA A 1 165 ? -3.649 -3.005 13.432 1.00 94.81 165 ALA A C 1
ATOM 1280 O O . ALA A 1 165 ? -3.826 -3.376 14.590 1.00 94.81 165 ALA A O 1
ATOM 1281 N N . THR A 1 166 ? -2.429 -2.959 12.890 1.00 95.19 166 THR A N 1
ATOM 1282 C CA . THR A 1 166 ? -1.210 -3.376 13.600 1.00 95.19 166 THR A CA 1
ATOM 1283 C C . THR A 1 166 ? -0.977 -2.550 14.860 1.00 95.19 166 THR A C 1
ATOM 1285 O O . THR A 1 166 ? -0.616 -3.104 15.896 1.00 95.19 166 THR A O 1
ATOM 1288 N N . LEU A 1 167 ? -1.215 -1.236 14.803 1.00 95.00 167 LEU A N 1
ATOM 1289 C CA . LEU A 1 167 ? -1.116 -0.371 15.976 1.00 95.00 167 LEU A CA 1
ATOM 1290 C C . LEU A 1 167 ? -2.126 -0.779 17.054 1.00 95.00 167 LEU A C 1
ATOM 1292 O O . LEU A 1 167 ? -1.745 -0.893 18.214 1.00 95.00 167 LEU A O 1
ATOM 1296 N N . ALA A 1 168 ? -3.378 -1.056 16.676 1.00 93.31 168 ALA A N 1
ATOM 1297 C CA . ALA A 1 168 ? -4.403 -1.498 17.619 1.00 93.31 168 ALA A CA 1
ATOM 1298 C C . ALA A 1 168 ? -4.016 -2.810 18.323 1.00 93.31 168 ALA A C 1
ATOM 1300 O O . ALA A 1 168 ? -4.167 -2.917 19.538 1.00 93.31 168 ALA A O 1
ATOM 1301 N N . PHE A 1 169 ? -3.462 -3.780 17.587 1.00 91.12 169 PHE A N 1
ATOM 1302 C CA . PHE A 1 169 ? -2.962 -5.024 18.180 1.00 91.12 169 PHE A CA 1
ATOM 1303 C C . PHE A 1 169 ? -1.753 -4.796 19.091 1.00 91.12 169 PHE A C 1
ATOM 1305 O O . PHE A 1 169 ? -1.681 -5.382 20.163 1.00 91.12 169 PHE A O 1
ATOM 1312 N N . CYS A 1 170 ? -0.833 -3.908 18.712 1.00 94.25 170 CYS A N 1
ATOM 1313 C CA . CYS A 1 170 ? 0.314 -3.557 19.548 1.00 94.25 170 CYS A CA 1
ATOM 1314 C C . CYS A 1 170 ? -0.124 -2.922 20.880 1.00 94.25 170 CYS A C 1
ATOM 1316 O O . CYS A 1 170 ? 0.389 -3.283 21.932 1.00 94.25 170 CYS A O 1
ATOM 1318 N N . THR A 1 171 ? -1.110 -2.019 20.851 1.00 92.31 171 THR A N 1
ATOM 1319 C CA . THR A 1 171 ? -1.666 -1.394 22.064 1.00 92.31 171 THR A CA 1
ATOM 1320 C C . THR A 1 171 ? -2.469 -2.369 22.922 1.00 92.31 171 THR A C 1
ATOM 1322 O O . THR A 1 171 ? -2.568 -2.168 24.123 1.00 92.31 171 THR A O 1
ATOM 1325 N N . TYR A 1 172 ? -3.051 -3.410 22.331 1.00 88.06 172 TYR A N 1
ATOM 1326 C CA . TYR A 1 172 ? -3.769 -4.434 23.088 1.00 88.06 172 TYR A CA 1
ATOM 1327 C C . TYR A 1 172 ? -2.833 -5.319 23.929 1.00 88.06 172 TYR A C 1
ATOM 1329 O O . TYR A 1 172 ? -3.223 -5.755 25.008 1.00 88.06 172 TYR A O 1
ATOM 1337 N N . GLU A 1 173 ? -1.617 -5.579 23.440 1.00 89.88 173 GLU A N 1
ATOM 1338 C CA . GLU A 1 173 ? -0.609 -6.388 24.145 1.00 89.88 173 GLU A CA 1
ATOM 1339 C C . GLU A 1 173 ? 0.217 -5.589 25.172 1.00 89.88 173 GLU A C 1
ATOM 1341 O O . GLU A 1 173 ? 0.850 -6.192 26.039 1.00 89.88 173 GLU A O 1
ATOM 1346 N N . ALA A 1 174 ? 0.247 -4.256 25.051 1.00 72.38 17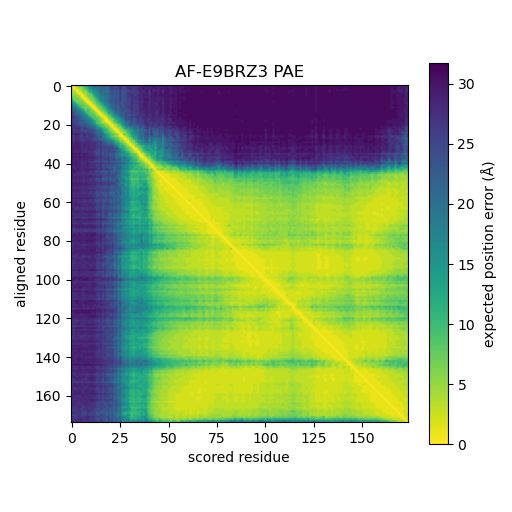4 ALA A N 1
ATOM 1347 C CA . ALA A 1 174 ? 1.013 -3.345 25.909 1.00 72.38 174 ALA A CA 1
ATOM 1348 C C . ALA A 1 174 ? 0.323 -3.075 27.256 1.00 72.38 174 ALA A C 1
ATOM 1350 O O . ALA A 1 174 ? 1.043 -3.079 28.282 1.00 72.38 174 ALA A O 1
#